Protein AF-A0A3N4NEK1-F1 (afdb_monomer)

Mean predicted aligned error: 10.66 Å

Solvent-accessible surface area (backbone atoms only — not comparable to full-atom values): 10519 Å² total; per-residue (Å²): 118,67,85,72,40,66,68,56,51,52,53,52,57,72,35,50,16,46,22,65,72,56,28,70,73,64,17,50,69,50,45,30,65,74,74,70,50,73,86,44,62,52,72,58,39,52,49,52,48,56,51,47,63,72,65,62,60,63,65,65,58,50,50,53,53,56,76,67,43,76,43,75,49,77,43,63,34,87,55,100,42,73,69,48,53,53,50,50,52,56,52,50,52,52,50,54,52,52,39,44,75,72,65,36,38,74,45,82,55,38,70,54,38,74,37,68,69,52,20,50,51,50,20,58,77,68,74,45,94,36,49,52,61,43,33,34,38,32,37,82,65,82,90,72,74,82,78,64,67,63,60,64,81,82,71,55,70,76,92,70,64,74,83,78,73,76,79,76,79,80,84,76,78,84,128

pLDDT: mean 80.04, std 15.26, range [45.97, 98.38]

InterPro domains:
  IPR000415 Nitroreductase-like [G3DSA:3.40.109.10] (1-159)
  IPR000415 Nitroreductase-like [SSF55469] (5-149)

Sequence (175 aa):
MQMRNPAFKQELKTWLRYNKKHQDQTRDGLSYAAFGAPNVPRWIAETAMSFAMREIPQHKSCQRQINRASHFALFTLEQQTVTHWINLGRTLQRFLLAATAHGLAHCYLNQPCEERTVAQNMAQALSLNTSPVILIRLGCAAPRPYSLRRNIAGVIDQSQTPQIRPAAPSGVTVR

Secondary structure (DSSP, 8-state):
-GGG-HHHHHHHHHHEE-SHHHHHHH--SEEGGGGT-----HHHHHHHHHHHHHH--HHHHHHHHHHT-SEEEEEEESS-SHHHHHHHHHHHHHHHHHHHHTT-EEEE--HHHHSHHHHHHHHHHTT-SSEEEEEEEEE-----PPPP---GGGT--GGG----PPPPP------

Radius of gyration: 21.26 Å; Cα contacts (8 Å, |Δi|>4): 171; chains: 1; bounding box: 39×77×40 Å

Organism: NCBI:txid1853276

Nearest PDB structures (foldseek):
  2ymv-assembly1_A  TM=9.068E-01  e=1.661E-03  Mycolicibacterium smegmatis
  3e39-assembly1_B  TM=7.751E-01  e=1.442E-02  Oleidesulfovibrio alaskensis G20
  7z0w-assembly3_F  TM=6.762E-01  e=2.137E-02  Escherichia coli K-12
  8qyg-assembly1_A  TM=6.927E-01  e=1.524E-01  Bacillus tequilensis

Structure (mmCIF, N/CA/C/O backbone):
data_AF-A0A3N4NEK1-F1
#
_entry.id   AF-A0A3N4NEK1-F1
#
loop_
_atom_site.group_PDB
_atom_site.id
_atom_site.type_symbol
_atom_site.label_atom_id
_atom_site.label_alt_id
_atom_site.label_comp_id
_atom_site.label_asym_id
_atom_site.label_entity_id
_atom_site.label_seq_id
_atom_site.pdbx_PDB_ins_code
_atom_site.Cartn_x
_atom_site.Cartn_y
_atom_site.Cartn_z
_atom_site.occupancy
_atom_site.B_iso_or_equiv
_atom_site.auth_seq_id
_atom_site.auth_comp_id
_atom_site.auth_asym_id
_atom_site.auth_atom_id
_atom_site.pdbx_PDB_model_num
ATOM 1 N N . MET A 1 1 ? 0.803 20.333 2.630 1.00 60.97 1 MET A N 1
ATOM 2 C CA . MET A 1 1 ? 1.406 20.263 3.982 1.00 60.97 1 MET A CA 1
ATOM 3 C C . MET A 1 1 ? 2.721 19.471 3.970 1.00 60.97 1 MET A C 1
ATOM 5 O O . MET A 1 1 ? 3.762 20.097 4.107 1.00 60.97 1 MET A O 1
ATOM 9 N N . GLN A 1 2 ? 2.739 18.159 3.682 1.00 65.56 2 GLN A N 1
ATOM 10 C CA . GLN A 1 2 ? 3.981 17.346 3.677 1.00 65.56 2 GLN A CA 1
ATOM 11 C C . GLN A 1 2 ? 5.025 17.740 2.614 1.00 65.56 2 GLN A C 1
ATOM 13 O O . GLN A 1 2 ? 6.211 17.808 2.912 1.00 65.56 2 GLN A O 1
ATOM 18 N N . MET A 1 3 ? 4.610 18.110 1.395 1.00 68.94 3 MET A N 1
ATOM 19 C CA . MET A 1 3 ? 5.526 18.592 0.341 1.00 68.94 3 MET A CA 1
ATOM 20 C C . MET A 1 3 ? 6.143 19.972 0.640 1.00 68.94 3 MET A C 1
ATOM 22 O O . MET A 1 3 ? 6.830 20.535 -0.206 1.00 68.94 3 MET A O 1
ATOM 26 N N . ARG A 1 4 ? 5.911 20.554 1.821 1.00 71.19 4 ARG A N 1
ATOM 27 C CA . ARG A 1 4 ? 6.660 21.721 2.313 1.00 71.19 4 ARG A CA 1
ATOM 28 C C . ARG A 1 4 ? 7.783 21.325 3.277 1.00 71.19 4 ARG A C 1
ATOM 30 O O . ARG A 1 4 ? 8.695 22.118 3.462 1.00 71.19 4 ARG A O 1
ATOM 37 N N . ASN A 1 5 ? 7.765 20.105 3.819 1.00 77.88 5 ASN A N 1
ATOM 38 C CA . ASN A 1 5 ? 8.804 19.602 4.712 1.00 77.88 5 ASN A CA 1
ATOM 39 C C . ASN A 1 5 ? 10.052 19.174 3.901 1.00 77.88 5 ASN A C 1
ATOM 41 O O . ASN A 1 5 ? 9.946 18.293 3.039 1.00 77.88 5 ASN A O 1
ATOM 45 N N . PRO A 1 6 ? 11.232 19.780 4.138 1.00 81.12 6 PRO A N 1
ATOM 46 C CA . PRO A 1 6 ? 12.456 19.436 3.419 1.00 81.12 6 PRO A CA 1
ATOM 47 C C . PRO A 1 6 ? 12.971 18.026 3.742 1.00 81.12 6 PRO A C 1
ATOM 49 O O . PRO A 1 6 ? 13.446 17.356 2.828 1.00 81.12 6 PRO A O 1
ATOM 52 N N . ALA A 1 7 ? 12.818 17.545 4.981 1.00 84.06 7 ALA A N 1
ATOM 53 C CA . ALA A 1 7 ? 13.234 16.197 5.372 1.00 84.06 7 ALA A CA 1
ATOM 54 C C . ALA A 1 7 ? 12.414 15.132 4.625 1.00 84.06 7 ALA A C 1
ATOM 56 O O . ALA A 1 7 ? 12.976 14.223 4.021 1.00 84.06 7 ALA A O 1
ATOM 57 N N . PHE A 1 8 ? 11.094 15.326 4.535 1.00 78.12 8 PHE A N 1
ATOM 58 C CA . PHE A 1 8 ? 10.213 14.460 3.744 1.00 78.12 8 PHE A CA 1
ATOM 59 C C . PHE A 1 8 ? 10.603 14.436 2.258 1.00 78.12 8 PHE A C 1
ATOM 61 O O . PHE A 1 8 ? 10.618 13.385 1.623 1.00 78.12 8 PHE A O 1
ATOM 68 N N . LYS A 1 9 ? 10.960 15.593 1.679 1.00 78.56 9 LYS A N 1
ATOM 69 C CA . LYS A 1 9 ? 11.444 15.652 0.288 1.00 78.56 9 LYS A CA 1
ATOM 70 C C . LYS A 1 9 ? 12.741 14.881 0.096 1.00 78.56 9 LYS A C 1
ATOM 72 O O . LYS A 1 9 ? 12.900 14.237 -0.937 1.00 78.56 9 LYS A O 1
ATOM 77 N N . GLN A 1 10 ? 13.674 14.995 1.038 1.00 83.12 10 GLN A N 1
ATOM 78 C CA . GLN A 1 10 ? 14.942 14.273 0.981 1.00 83.12 10 GLN A CA 1
ATOM 79 C C . GLN A 1 10 ? 14.706 12.767 1.056 1.00 83.12 10 GLN A C 1
ATOM 81 O O . GLN A 1 10 ? 15.197 12.040 0.198 1.00 83.12 10 GLN A O 1
ATOM 86 N N . GLU A 1 11 ? 13.880 12.312 1.994 1.00 81.94 11 GLU A N 1
ATOM 87 C CA . GLU A 1 11 ? 13.518 10.902 2.111 1.00 81.94 11 GLU A CA 1
ATOM 88 C C . GLU A 1 11 ? 12.841 10.380 0.834 1.00 81.94 11 GLU A C 1
ATOM 90 O O . GLU A 1 11 ? 13.262 9.374 0.262 1.00 81.94 11 GLU A O 1
ATOM 95 N N . LEU A 1 12 ? 11.847 11.107 0.313 1.00 81.31 12 LEU A N 1
ATOM 96 C CA . LEU A 1 12 ? 11.148 10.729 -0.914 1.00 81.31 12 LEU A CA 1
ATOM 97 C C . LEU A 1 12 ? 12.107 10.612 -2.108 1.00 81.31 12 LEU A C 1
ATOM 99 O O . LEU A 1 12 ? 11.983 9.686 -2.909 1.00 81.31 12 LEU A O 1
ATOM 103 N N . LYS A 1 13 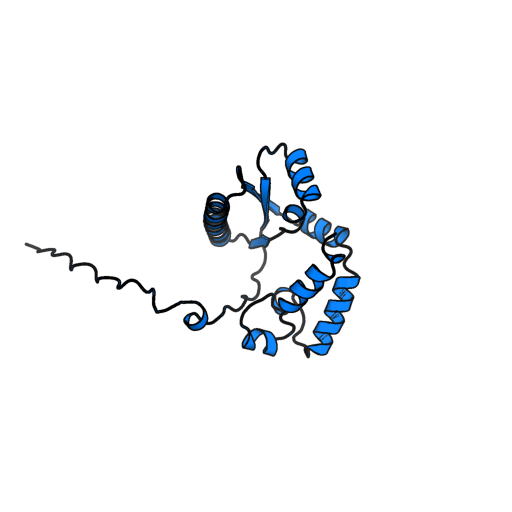? 13.097 11.508 -2.218 1.00 82.38 13 LYS A N 1
ATOM 104 C CA . LYS A 1 13 ? 14.145 11.424 -3.248 1.00 82.38 13 LYS A CA 1
ATOM 105 C C . LYS A 1 13 ? 14.987 10.157 -3.121 1.00 82.38 13 LYS A C 1
ATOM 107 O O . LYS A 1 13 ? 15.328 9.577 -4.151 1.00 82.38 13 LYS A O 1
ATOM 112 N N . THR A 1 14 ? 15.281 9.718 -1.899 1.00 84.44 14 THR A N 1
ATOM 113 C CA . THR A 1 14 ? 16.010 8.471 -1.622 1.00 84.44 14 THR A CA 1
ATOM 114 C C . THR A 1 14 ? 15.198 7.234 -1.999 1.00 84.44 14 THR A C 1
ATOM 116 O O . THR A 1 14 ? 15.779 6.217 -2.371 1.00 84.44 14 THR A O 1
ATOM 119 N N . TRP A 1 15 ? 13.866 7.310 -1.988 1.00 84.25 15 TRP A N 1
ATOM 120 C CA . TRP A 1 15 ? 12.984 6.207 -2.384 1.00 84.25 15 TRP A CA 1
ATOM 121 C C . TRP A 1 15 ? 12.662 6.147 -3.881 1.00 84.25 15 TRP A C 1
ATOM 123 O O . TRP A 1 15 ? 12.174 5.120 -4.351 1.00 84.25 15 TRP A O 1
ATOM 133 N N . LEU A 1 16 ? 12.943 7.193 -4.660 1.00 83.88 16 LEU A N 1
ATOM 134 C CA . LEU A 1 16 ? 12.649 7.217 -6.095 1.00 83.88 16 LEU A CA 1
ATOM 135 C C . LEU A 1 16 ? 13.687 6.452 -6.924 1.00 83.88 16 LEU A C 1
ATOM 137 O O . LEU A 1 16 ? 14.900 6.578 -6.734 1.00 83.88 16 LEU A O 1
ATOM 141 N N . ARG A 1 17 ? 13.210 5.678 -7.902 1.00 86.94 17 ARG A N 1
ATOM 142 C CA . ARG A 1 17 ? 14.047 5.010 -8.908 1.00 86.94 17 ARG A CA 1
ATOM 143 C C . ARG A 1 17 ? 13.812 5.647 -10.263 1.00 86.94 17 ARG A C 1
ATOM 145 O O . ARG A 1 17 ? 12.856 5.327 -10.956 1.00 86.94 17 ARG A O 1
ATOM 152 N N . TYR A 1 18 ? 14.707 6.562 -10.610 1.00 79.00 18 TYR A N 1
ATOM 153 C CA . TYR A 1 18 ? 14.590 7.470 -11.752 1.00 79.00 18 TYR A CA 1
ATOM 154 C C . TYR A 1 18 ? 14.622 6.820 -13.144 1.00 79.00 18 TYR A C 1
ATOM 156 O O . TYR A 1 18 ? 14.157 7.437 -14.094 1.00 79.00 18 TYR A O 1
ATOM 164 N N . ASN A 1 19 ? 15.176 5.614 -13.290 1.00 77.50 19 ASN A N 1
ATOM 165 C CA . ASN A 1 19 ? 15.253 4.908 -14.572 1.00 77.50 19 ASN A CA 1
ATOM 166 C C . ASN A 1 19 ? 15.448 3.398 -14.383 1.00 77.50 19 ASN A C 1
ATOM 168 O O . ASN A 1 19 ? 15.645 2.932 -13.257 1.00 77.50 19 ASN A O 1
ATOM 172 N N . LYS A 1 20 ? 15.432 2.641 -15.490 1.00 78.88 20 LYS A N 1
ATOM 173 C CA . LYS A 1 20 ? 15.583 1.176 -15.472 1.00 78.88 20 LYS A CA 1
ATOM 174 C C . LYS A 1 20 ? 16.890 0.733 -14.799 1.00 78.88 20 LYS A C 1
ATOM 176 O O . LYS A 1 20 ? 16.856 -0.113 -13.917 1.00 78.88 20 LYS A O 1
ATOM 181 N N . LYS A 1 21 ? 18.024 1.364 -15.133 1.00 83.69 21 LYS A N 1
ATOM 182 C CA . LYS A 1 21 ? 19.337 1.022 -14.550 1.00 83.69 21 LYS A CA 1
ATOM 183 C C . LYS A 1 21 ? 19.341 1.157 -13.022 1.00 83.69 21 LYS A C 1
ATOM 185 O O . LYS A 1 21 ? 19.798 0.257 -12.330 1.00 83.69 21 LYS A O 1
ATOM 190 N N . HIS A 1 22 ? 18.808 2.259 -12.494 1.00 80.81 22 HIS A N 1
ATOM 191 C CA . HIS A 1 22 ? 18.738 2.501 -11.051 1.00 80.81 22 HIS A CA 1
ATOM 192 C C . HIS A 1 22 ? 17.754 1.546 -10.351 1.00 80.81 22 HIS A C 1
ATOM 194 O O . HIS A 1 22 ? 18.025 1.067 -9.249 1.00 80.81 22 HIS A O 1
ATOM 200 N N . GLN A 1 23 ? 16.626 1.242 -11.000 1.00 84.94 23 GLN A N 1
ATOM 201 C CA . GLN A 1 23 ? 15.642 0.278 -10.510 1.00 84.94 23 GLN A CA 1
ATOM 202 C C . GLN A 1 23 ? 16.228 -1.140 -10.420 1.00 84.94 23 GLN A C 1
ATOM 204 O O . GLN A 1 23 ? 16.048 -1.804 -9.403 1.00 84.94 23 GLN A O 1
ATOM 209 N N . ASP A 1 24 ? 16.943 -1.589 -11.451 1.00 84.94 24 ASP A N 1
ATOM 210 C CA . ASP A 1 24 ? 17.496 -2.946 -11.526 1.00 84.94 24 ASP A CA 1
ATOM 211 C C . ASP A 1 24 ? 18.647 -3.163 -10.527 1.00 84.94 24 ASP A C 1
ATOM 213 O O . ASP A 1 24 ? 18.818 -4.271 -10.021 1.00 84.94 24 ASP A O 1
ATOM 217 N N . GLN A 1 25 ? 19.398 -2.105 -10.196 1.00 85.44 25 GLN A N 1
ATOM 218 C CA . GLN A 1 25 ? 20.481 -2.143 -9.204 1.00 85.44 25 GLN A CA 1
ATOM 219 C C . GLN A 1 25 ? 19.976 -2.274 -7.761 1.00 85.44 25 GLN A C 1
ATOM 221 O O . GLN A 1 25 ? 20.552 -3.012 -6.969 1.00 85.44 25 GLN A O 1
ATOM 226 N N . THR A 1 26 ? 18.916 -1.547 -7.408 1.00 82.88 26 THR A N 1
ATOM 227 C CA . THR A 1 26 ? 18.413 -1.457 -6.021 1.00 82.88 26 THR A CA 1
ATOM 228 C C . THR A 1 26 ? 17.284 -2.447 -5.743 1.00 82.88 26 THR A C 1
ATOM 230 O O . THR A 1 26 ? 17.189 -3.012 -4.655 1.00 82.88 26 THR A O 1
ATOM 233 N N . ARG A 1 27 ? 16.449 -2.709 -6.758 1.00 85.94 27 ARG A N 1
ATOM 234 C CA . ARG A 1 27 ? 15.312 -3.640 -6.726 1.00 85.94 27 ARG A CA 1
ATOM 235 C C . ARG A 1 27 ? 14.299 -3.338 -5.615 1.00 85.94 27 ARG A C 1
ATOM 237 O O . ARG A 1 27 ? 13.611 -4.238 -5.134 1.00 85.94 27 ARG A O 1
ATOM 244 N N . ASP A 1 28 ? 14.193 -2.073 -5.227 1.00 85.62 28 ASP A N 1
ATOM 245 C CA . ASP A 1 28 ? 13.256 -1.551 -4.235 1.00 85.62 28 ASP A CA 1
ATOM 246 C C . ASP A 1 28 ? 12.792 -0.126 -4.599 1.00 85.62 28 ASP A C 1
ATOM 248 O O . ASP A 1 28 ? 13.085 0.381 -5.684 1.00 85.62 28 ASP A O 1
ATOM 252 N N . GLY A 1 29 ? 12.041 0.516 -3.700 1.00 84.50 29 GLY A N 1
ATOM 253 C CA . GLY A 1 29 ? 11.582 1.892 -3.869 1.00 84.50 29 GLY A CA 1
ATOM 254 C C . GLY A 1 29 ? 10.468 2.083 -4.903 1.00 84.50 29 GLY A C 1
ATOM 255 O O . GLY A 1 29 ? 9.837 1.142 -5.393 1.00 84.50 29 GLY A O 1
ATOM 256 N N . LEU A 1 30 ? 10.194 3.351 -5.203 1.00 80.06 30 LEU A N 1
ATOM 257 C CA . LEU A 1 30 ? 9.142 3.801 -6.107 1.00 80.06 30 LEU A CA 1
ATOM 258 C C . LEU A 1 30 ? 9.704 3.935 -7.527 1.00 80.06 30 LEU A C 1
ATOM 260 O O . LEU A 1 30 ? 10.483 4.842 -7.826 1.00 80.06 30 LEU A O 1
ATOM 264 N N . SER A 1 31 ? 9.310 3.014 -8.406 1.00 76.94 31 SER A N 1
ATOM 265 C CA . SER A 1 31 ? 9.804 2.955 -9.785 1.00 76.94 31 SER A CA 1
ATOM 266 C C . SER A 1 31 ? 9.230 4.050 -10.682 1.00 76.94 31 SER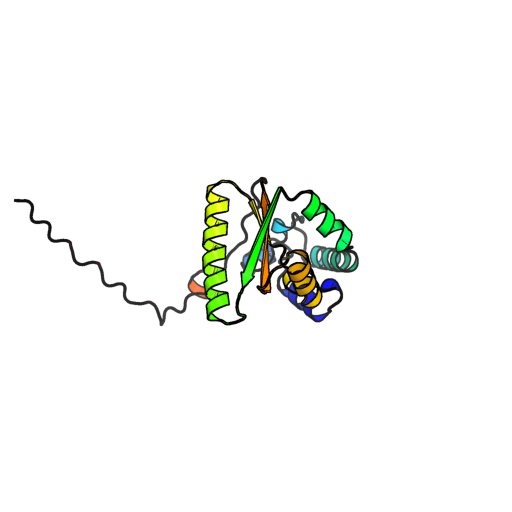 A C 1
ATOM 268 O O . SER A 1 31 ? 8.026 4.300 -10.654 1.00 76.94 31 SER A O 1
ATOM 270 N N . TYR A 1 32 ? 10.063 4.621 -11.561 1.00 72.50 32 TYR A N 1
ATOM 271 C CA . TYR A 1 32 ? 9.637 5.518 -12.643 1.00 72.50 32 TYR A CA 1
ATOM 272 C C . TYR A 1 32 ? 8.476 4.931 -13.475 1.00 72.50 32 TYR 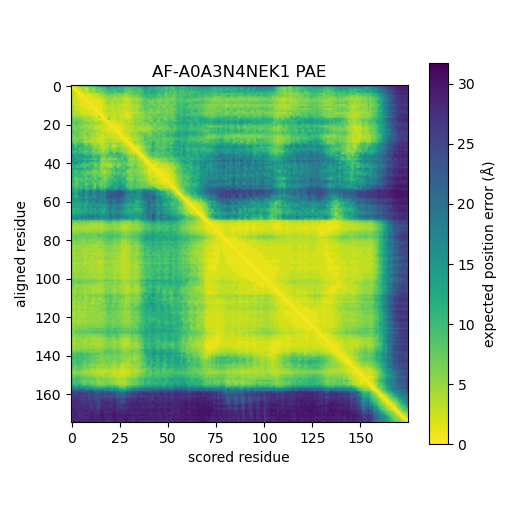A C 1
ATOM 274 O O . TYR A 1 32 ? 7.551 5.654 -13.846 1.00 72.50 32 TYR A O 1
ATOM 282 N N . ALA A 1 33 ? 8.469 3.608 -13.686 1.00 67.25 33 ALA A N 1
ATOM 283 C CA . ALA A 1 33 ? 7.430 2.908 -14.438 1.00 67.25 33 ALA A CA 1
ATOM 284 C C . ALA A 1 33 ? 6.061 2.945 -13.734 1.00 67.25 33 ALA A C 1
ATOM 286 O O . ALA A 1 33 ? 5.028 3.039 -14.396 1.00 67.25 33 ALA A O 1
ATOM 287 N N . ALA A 1 34 ? 6.035 2.936 -12.395 1.00 64.19 34 ALA A N 1
ATOM 288 C CA . ALA A 1 34 ? 4.797 3.058 -11.623 1.00 64.19 34 ALA A CA 1
ATOM 289 C C . ALA A 1 34 ? 4.169 4.457 -11.765 1.00 64.19 34 ALA A C 1
ATOM 291 O O . ALA A 1 34 ? 2.948 4.598 -11.703 1.00 64.19 34 ALA A O 1
ATOM 292 N N . PHE A 1 35 ? 4.993 5.475 -12.032 1.00 62.75 35 PHE A N 1
ATOM 293 C CA . PHE A 1 35 ? 4.551 6.839 -12.329 1.00 62.75 35 PHE A CA 1
ATOM 294 C C . PHE A 1 35 ? 4.238 7.078 -13.813 1.00 62.75 35 PHE A C 1
ATOM 296 O O . PHE A 1 35 ? 3.769 8.158 -14.160 1.00 62.75 35 PHE A O 1
ATOM 303 N N . GLY A 1 36 ? 4.475 6.096 -14.692 1.00 61.25 36 GLY A N 1
ATOM 304 C CA . GLY A 1 36 ? 4.327 6.264 -16.142 1.00 61.25 36 GLY A CA 1
ATOM 305 C C . GLY A 1 36 ? 5.361 7.211 -16.758 1.00 61.25 36 GLY A C 1
ATOM 306 O O . GLY A 1 36 ? 5.119 7.763 -17.827 1.00 61.25 36 GLY A O 1
ATOM 307 N N . ALA A 1 37 ? 6.490 7.432 -16.080 1.00 67.00 37 ALA A N 1
ATOM 308 C CA . ALA A 1 37 ? 7.565 8.263 -16.600 1.00 67.00 37 ALA A CA 1
ATOM 309 C C . ALA A 1 37 ? 8.347 7.516 -17.703 1.00 67.00 37 ALA A C 1
ATOM 311 O O . ALA A 1 37 ? 8.466 6.288 -17.645 1.00 67.00 37 ALA A O 1
ATOM 312 N N . PRO A 1 38 ? 8.901 8.221 -18.704 1.00 68.31 38 PRO A N 1
ATOM 313 C CA . PRO A 1 38 ? 9.764 7.610 -19.710 1.00 68.31 38 PRO A CA 1
ATOM 314 C C . PRO A 1 38 ? 11.107 7.177 -19.104 1.00 68.31 38 PRO A C 1
ATOM 316 O O . PRO A 1 38 ? 11.595 7.765 -18.137 1.00 68.31 38 PRO A O 1
ATOM 319 N N . ASN A 1 39 ? 11.734 6.154 -19.690 1.00 75.81 39 ASN A N 1
ATOM 320 C CA . ASN A 1 39 ? 13.070 5.712 -19.290 1.00 75.81 39 ASN A CA 1
ATOM 321 C C . ASN A 1 39 ? 14.124 6.694 -19.822 1.00 75.81 39 ASN A C 1
ATOM 323 O O . ASN A 1 39 ? 14.581 6.565 -20.955 1.00 75.81 39 ASN A O 1
ATOM 327 N N . VAL A 1 40 ? 14.492 7.684 -19.010 1.00 75.12 40 VAL A N 1
ATOM 328 C CA . VAL A 1 40 ? 15.454 8.737 -19.371 1.00 75.12 40 VAL A CA 1
ATOM 329 C C . VAL A 1 40 ? 16.705 8.688 -18.484 1.00 75.12 40 VAL A C 1
ATOM 331 O O . VAL A 1 40 ? 16.688 8.089 -17.402 1.00 75.12 40 VAL A O 1
ATOM 334 N N . PRO A 1 41 ? 17.827 9.305 -18.901 1.00 76.38 41 PRO A N 1
ATOM 335 C CA . PRO A 1 41 ? 18.980 9.501 -18.030 1.00 76.38 41 PRO A CA 1
ATOM 336 C C . PRO A 1 41 ? 18.590 10.101 -16.671 1.00 76.38 41 PRO A C 1
ATOM 338 O O . PRO A 1 41 ? 17.748 10.995 -16.580 1.00 76.38 41 PRO A O 1
ATOM 341 N N . ARG A 1 42 ? 19.221 9.605 -15.599 1.00 74.81 42 ARG A N 1
ATOM 342 C CA . ARG A 1 42 ? 18.854 9.907 -14.204 1.00 74.81 42 ARG A CA 1
ATOM 343 C C . ARG A 1 42 ? 18.813 11.408 -13.904 1.00 74.81 42 ARG A C 1
ATOM 345 O O . ARG A 1 42 ? 17.871 11.855 -13.268 1.00 74.81 42 ARG A O 1
ATOM 352 N N . TRP A 1 43 ? 19.776 12.174 -14.411 1.00 71.56 43 TRP A N 1
ATOM 353 C CA . TRP A 1 43 ? 19.855 13.623 -14.207 1.00 71.56 43 TRP A CA 1
ATOM 354 C C . TRP A 1 43 ? 18.658 14.383 -14.811 1.00 71.56 43 TRP A C 1
ATOM 356 O O . TRP A 1 43 ? 18.210 15.374 -14.236 1.00 71.56 43 TRP A O 1
ATOM 366 N N . ILE A 1 44 ? 18.075 13.891 -15.915 1.00 71.69 44 ILE A N 1
ATOM 367 C CA . ILE A 1 44 ? 16.868 14.473 -16.530 1.00 71.69 44 ILE A CA 1
ATOM 368 C C . ILE A 1 44 ? 15.659 14.194 -15.638 1.00 71.69 44 ILE A C 1
ATOM 370 O O . ILE A 1 44 ? 14.907 15.107 -15.298 1.00 71.69 44 ILE A O 1
ATOM 374 N N . ALA A 1 45 ? 15.500 12.939 -15.211 1.00 71.69 45 ALA A N 1
ATOM 375 C CA . ALA A 1 45 ? 14.413 12.530 -14.328 1.00 71.69 45 ALA A CA 1
ATOM 376 C C . ALA A 1 45 ? 14.485 13.217 -12.950 1.00 71.69 45 ALA A C 1
ATOM 378 O O . ALA A 1 45 ? 13.456 13.632 -12.422 1.00 71.69 45 ALA A O 1
ATOM 379 N N . GLU A 1 46 ? 15.680 13.386 -12.377 1.00 74.69 46 GLU A N 1
ATOM 380 C CA . GLU A 1 46 ? 15.891 14.091 -11.104 1.00 74.69 46 GLU A CA 1
ATOM 381 C C . GLU A 1 46 ? 15.527 15.575 -11.200 1.00 74.69 46 GLU A C 1
ATOM 383 O O . GLU A 1 46 ? 14.866 16.110 -10.301 1.00 74.69 46 GLU A O 1
ATOM 388 N N . THR A 1 47 ? 15.910 16.226 -12.302 1.00 71.31 47 THR A N 1
ATOM 389 C CA . THR A 1 47 ? 15.552 17.619 -12.595 1.00 71.31 47 THR A CA 1
ATOM 390 C C . THR A 1 47 ? 14.039 17.760 -12.734 1.00 71.31 47 THR A C 1
ATOM 392 O O . THR A 1 47 ? 13.418 18.500 -11.970 1.00 71.31 47 THR A O 1
ATOM 395 N N . ALA A 1 48 ? 13.423 16.987 -13.633 1.00 67.56 48 ALA A N 1
ATOM 396 C CA . ALA A 1 48 ? 11.986 17.028 -13.892 1.00 67.56 48 ALA A CA 1
ATOM 397 C C . ALA A 1 48 ? 11.156 16.735 -12.632 1.00 67.56 48 ALA A C 1
ATOM 399 O O . ALA A 1 48 ? 10.195 17.445 -12.345 1.00 67.56 48 ALA A O 1
ATOM 400 N N . MET A 1 49 ? 11.558 15.747 -11.825 1.00 68.19 49 MET A N 1
ATOM 401 C CA . MET A 1 49 ? 10.881 15.432 -10.567 1.00 68.19 49 MET A CA 1
ATOM 402 C C . MET A 1 49 ? 11.053 16.542 -9.526 1.00 68.19 49 MET A C 1
ATOM 404 O O . MET A 1 49 ? 10.112 16.857 -8.800 1.00 68.19 49 MET A O 1
ATOM 408 N N . SER A 1 50 ? 12.231 17.167 -9.453 1.00 67.56 50 SER A N 1
ATOM 409 C CA . SER A 1 50 ? 12.463 18.298 -8.548 1.00 67.56 50 SER A CA 1
ATOM 410 C C . SER A 1 50 ? 11.593 19.506 -8.908 1.00 67.56 50 SER A C 1
ATOM 412 O O . SER A 1 50 ? 11.099 20.172 -7.999 1.00 67.56 50 SER A O 1
ATOM 414 N N . PHE A 1 51 ? 11.361 19.759 -10.200 1.00 60.56 51 PHE A N 1
ATOM 415 C CA . PHE A 1 51 ? 10.398 20.759 -10.672 1.00 60.56 51 PHE A CA 1
ATOM 416 C C . PHE A 1 51 ? 8.953 20.341 -10.376 1.00 60.56 51 PHE A C 1
ATOM 418 O O . PHE A 1 51 ? 8.220 21.100 -9.746 1.00 60.56 51 PHE A O 1
ATOM 425 N N . ALA A 1 52 ? 8.568 19.104 -10.704 1.00 60.47 52 ALA A N 1
ATOM 426 C CA . ALA A 1 52 ? 7.229 18.591 -10.431 1.00 60.47 52 ALA A CA 1
ATOM 427 C C . ALA A 1 52 ? 6.879 18.687 -8.938 1.00 60.47 52 ALA A C 1
ATOM 429 O O . ALA A 1 52 ? 5.835 19.225 -8.600 1.00 60.47 52 ALA A O 1
ATOM 430 N N . MET A 1 53 ? 7.774 18.270 -8.033 1.00 57.94 53 MET A N 1
ATOM 431 C CA . MET A 1 53 ? 7.589 18.360 -6.575 1.00 57.94 53 MET A CA 1
ATOM 432 C C . MET A 1 53 ? 7.487 19.796 -6.036 1.00 57.94 53 MET A C 1
ATOM 434 O O . MET A 1 53 ? 6.968 19.990 -4.934 1.00 57.94 53 MET A O 1
ATOM 438 N N . ARG A 1 54 ? 8.007 20.798 -6.758 1.00 58.12 54 ARG A N 1
ATOM 439 C CA . ARG A 1 54 ? 7.822 22.218 -6.415 1.00 58.12 54 ARG A CA 1
ATOM 440 C C . ARG A 1 54 ? 6.427 22.703 -6.804 1.00 58.12 54 ARG A C 1
ATOM 442 O O . ARG A 1 54 ? 5.853 23.500 -6.070 1.00 58.12 54 ARG A O 1
ATOM 449 N N . GLU A 1 55 ? 5.883 22.183 -7.900 1.00 49.72 55 GLU A N 1
ATOM 450 C CA . GLU A 1 55 ? 4.657 22.679 -8.522 1.00 49.72 55 GLU A CA 1
ATOM 451 C C . GLU A 1 55 ? 3.423 21.792 -8.337 1.00 49.72 55 GLU A C 1
ATOM 453 O O . GLU A 1 55 ? 2.416 22.077 -8.964 1.00 49.72 55 GLU A O 1
ATOM 458 N N . ILE A 1 56 ? 3.413 20.739 -7.509 1.00 48.38 56 ILE A N 1
ATOM 459 C CA . ILE A 1 56 ? 2.180 19.949 -7.301 1.00 48.38 56 ILE A CA 1
ATOM 460 C C . ILE A 1 56 ? 1.173 20.758 -6.456 1.00 48.38 56 ILE A C 1
ATOM 462 O O . ILE A 1 56 ? 1.330 20.801 -5.229 1.00 48.38 56 ILE A O 1
ATOM 466 N N . PRO A 1 57 ? 0.071 21.322 -7.005 1.00 48.59 57 PRO A N 1
ATOM 467 C CA . PRO A 1 57 ? -1.058 21.704 -6.174 1.00 48.59 57 PRO A CA 1
ATOM 468 C C . PRO A 1 57 ? -1.692 20.416 -5.632 1.00 48.59 57 PRO A C 1
ATOM 470 O O . PRO A 1 57 ? -2.513 19.778 -6.296 1.00 48.59 57 PRO A O 1
ATOM 473 N N . GLN A 1 58 ? -1.301 20.027 -4.412 1.00 51.25 58 GLN A N 1
ATOM 474 C CA . GLN A 1 58 ? -1.789 18.822 -3.720 1.00 51.25 58 GLN A CA 1
ATOM 475 C C . GLN A 1 58 ? -3.328 18.736 -3.727 1.00 51.25 58 GLN A C 1
ATOM 477 O O . GLN A 1 58 ? -3.881 17.650 -3.873 1.00 51.25 58 GLN A O 1
ATOM 482 N N . HIS A 1 59 ? -4.014 19.882 -3.666 1.00 50.59 59 HIS A N 1
ATOM 483 C CA . HIS A 1 59 ? -5.475 19.963 -3.644 1.00 50.59 59 HIS A CA 1
ATOM 484 C C . HIS A 1 59 ? -6.124 19.470 -4.949 1.00 50.59 59 HIS A C 1
ATOM 486 O O . HIS A 1 59 ? -7.006 18.618 -4.906 1.00 50.59 59 HIS A O 1
ATOM 492 N N . LYS A 1 60 ? -5.668 19.930 -6.126 1.00 51.91 60 LYS A N 1
ATOM 493 C CA . LYS A 1 60 ? -6.335 19.610 -7.405 1.00 51.91 60 LYS A CA 1
ATOM 494 C C . LYS A 1 60 ? -6.109 18.159 -7.848 1.00 51.91 60 LYS A C 1
ATOM 496 O O . LYS A 1 60 ? -7.012 17.553 -8.418 1.00 51.91 60 LYS A O 1
ATOM 501 N N . SER A 1 61 ? -4.925 17.590 -7.599 1.00 54.16 61 SER A N 1
ATOM 502 C CA . SER A 1 61 ? -4.630 16.195 -7.974 1.00 54.16 61 SER A CA 1
ATOM 503 C C . SER A 1 61 ? -5.325 15.191 -7.050 1.00 54.16 61 SER A C 1
ATOM 505 O O . SER A 1 61 ? -5.942 14.246 -7.540 1.00 54.16 61 SER A O 1
ATOM 507 N N . CYS A 1 62 ? -5.302 15.427 -5.731 1.00 54.19 62 CYS A N 1
ATOM 508 C CA . CYS A 1 62 ? -5.992 14.577 -4.760 1.00 54.19 62 CYS A CA 1
ATOM 509 C C . CYS A 1 62 ? -7.510 14.581 -5.003 1.00 54.19 62 CYS A C 1
ATOM 511 O O . CYS A 1 62 ? -8.117 13.522 -5.138 1.00 54.19 62 CYS A O 1
ATOM 513 N N . GLN A 1 63 ? -8.108 15.759 -5.206 1.00 57.75 63 GLN A N 1
ATOM 514 C CA . GLN A 1 63 ? -9.547 15.881 -5.448 1.00 57.75 63 GLN A CA 1
ATOM 515 C C . GLN A 1 63 ? -9.996 15.191 -6.745 1.00 57.75 63 GLN A C 1
ATOM 517 O O . GLN A 1 63 ? -11.010 14.502 -6.760 1.00 57.75 63 GLN A O 1
ATOM 522 N N . ARG A 1 64 ? -9.208 15.276 -7.828 1.00 58.50 64 ARG A N 1
ATOM 523 C CA . ARG A 1 64 ? -9.489 14.525 -9.068 1.00 58.50 64 ARG A CA 1
ATOM 524 C C . ARG A 1 64 ? -9.405 13.011 -8.878 1.00 58.50 64 ARG A C 1
ATOM 526 O O . ARG A 1 64 ? -10.161 12.283 -9.515 1.00 58.50 64 ARG A O 1
ATOM 533 N N . GLN A 1 65 ? -8.476 12.532 -8.050 1.00 60.34 65 GLN A N 1
ATOM 534 C CA . GLN A 1 65 ? -8.342 11.105 -7.748 1.00 60.34 65 GLN A CA 1
ATOM 535 C C . GLN A 1 65 ? -9.482 10.602 -6.860 1.00 60.34 65 GLN A C 1
ATOM 537 O O . GLN A 1 65 ? -9.937 9.477 -7.062 1.00 60.34 65 GLN A O 1
ATOM 542 N N . ILE A 1 66 ? -9.967 11.442 -5.939 1.00 60.75 66 ILE A N 1
ATOM 543 C CA . ILE A 1 66 ? -11.130 11.154 -5.097 1.00 60.75 66 ILE A CA 1
ATOM 544 C C . ILE A 1 66 ? -12.408 11.104 -5.930 1.00 60.75 66 ILE A C 1
ATOM 546 O O . ILE A 1 66 ? -13.130 10.118 -5.869 1.00 60.75 66 ILE A O 1
ATOM 550 N N . ASN A 1 67 ? -12.629 12.088 -6.799 1.00 64.19 67 ASN A N 1
ATOM 551 C CA . ASN A 1 67 ? -13.818 12.139 -7.657 1.00 64.19 67 ASN A CA 1
ATOM 552 C C . ASN A 1 67 ? -13.865 11.010 -8.706 1.00 64.19 67 ASN A C 1
ATOM 554 O O . ASN A 1 67 ? -14.898 10.781 -9.322 1.00 64.19 67 ASN A O 1
ATOM 558 N N . ARG A 1 68 ? -12.739 10.321 -8.939 1.00 66.56 68 ARG A N 1
ATOM 559 C CA . ARG A 1 68 ? -12.627 9.136 -9.807 1.00 66.56 68 ARG A CA 1
ATOM 560 C C . ARG A 1 68 ? -12.537 7.825 -9.023 1.00 66.56 68 ARG A C 1
ATOM 562 O O . ARG A 1 68 ? -12.329 6.771 -9.622 1.00 66.56 68 ARG A O 1
ATOM 569 N N . ALA A 1 69 ? -12.591 7.874 -7.694 1.00 63.72 69 ALA A N 1
ATOM 570 C CA . ALA A 1 69 ? -12.662 6.681 -6.869 1.00 63.72 69 ALA A CA 1
ATOM 571 C C . ALA A 1 69 ? -14.059 6.080 -6.983 1.00 63.72 69 ALA A C 1
ATOM 573 O O . ALA A 1 69 ? -15.041 6.802 -6.858 1.00 63.72 69 ALA A O 1
ATOM 574 N N . SER A 1 70 ? -14.145 4.765 -7.175 1.00 76.62 70 SER A N 1
ATOM 575 C CA . SER A 1 70 ? -15.435 4.095 -7.005 1.00 76.62 70 SER A CA 1
ATOM 576 C C . SER A 1 70 ? -15.752 3.920 -5.519 1.00 76.62 70 SER A C 1
ATOM 578 O O . SER A 1 70 ? -16.874 4.166 -5.101 1.00 76.62 70 SER A O 1
ATOM 580 N N . HIS A 1 71 ? -14.747 3.546 -4.715 1.00 89.62 71 HIS A N 1
ATOM 581 C CA . HIS A 1 71 ? -14.904 3.234 -3.296 1.00 89.62 71 HIS A CA 1
ATOM 582 C C . HIS A 1 71 ? -13.633 3.576 -2.506 1.00 89.62 71 HIS A C 1
ATOM 584 O O . HIS A 1 71 ? -12.529 3.641 -3.062 1.00 89.62 71 HIS A O 1
ATOM 590 N N . PHE A 1 72 ? -13.792 3.731 -1.192 1.00 92.75 72 PHE A N 1
ATOM 591 C CA . PHE A 1 72 ? -12.705 3.868 -0.228 1.00 92.75 72 PHE A CA 1
ATOM 592 C C . PHE A 1 72 ? -12.849 2.837 0.889 1.00 92.75 72 PHE A C 1
ATOM 594 O O . PHE A 1 72 ? -13.960 2.544 1.319 1.00 92.75 72 PHE A O 1
ATOM 601 N N . ALA A 1 73 ? -11.722 2.327 1.376 1.00 95.50 73 ALA A N 1
ATOM 602 C CA . ALA A 1 73 ? -11.644 1.524 2.588 1.00 95.50 73 ALA A CA 1
ATOM 603 C C . ALA A 1 73 ? -10.698 2.212 3.572 1.00 95.50 73 ALA A C 1
ATOM 605 O O . ALA A 1 73 ? -9.526 2.437 3.256 1.00 95.50 73 ALA A O 1
ATOM 606 N N . LEU A 1 74 ? -11.219 2.560 4.748 1.00 96.62 74 LEU A N 1
ATOM 607 C CA . LEU A 1 74 ? -10.446 3.157 5.827 1.00 96.62 74 LEU A CA 1
ATOM 608 C C . LEU A 1 74 ? -10.201 2.117 6.920 1.00 96.62 74 LEU A C 1
ATOM 610 O O . LEU A 1 74 ? -11.141 1.558 7.476 1.00 96.62 74 LEU A O 1
ATOM 614 N N . PHE A 1 75 ? -8.932 1.892 7.235 1.00 97.19 75 PHE A N 1
ATOM 615 C CA . PHE A 1 75 ? -8.494 1.049 8.337 1.00 97.19 75 PHE A CA 1
ATOM 616 C C . PHE A 1 75 ? -8.162 1.930 9.530 1.00 97.19 75 PHE A C 1
ATOM 618 O O . PHE A 1 75 ? -7.386 2.889 9.418 1.00 97.19 75 PHE A O 1
ATOM 625 N N . THR A 1 76 ? -8.742 1.582 10.670 1.00 96.88 76 THR A N 1
ATOM 626 C CA . THR A 1 76 ? -8.606 2.331 11.910 1.00 96.88 76 THR A CA 1
ATOM 627 C C . THR A 1 76 ? -8.063 1.451 13.027 1.00 96.88 76 THR A C 1
ATOM 629 O O . THR A 1 76 ? -8.013 0.225 12.915 1.00 96.88 76 THR A O 1
ATOM 632 N N . LEU A 1 77 ? -7.627 2.094 14.105 1.00 96.25 77 LEU A N 1
ATOM 633 C CA . LEU A 1 77 ? -7.157 1.440 15.315 1.00 96.25 77 LEU A CA 1
ATO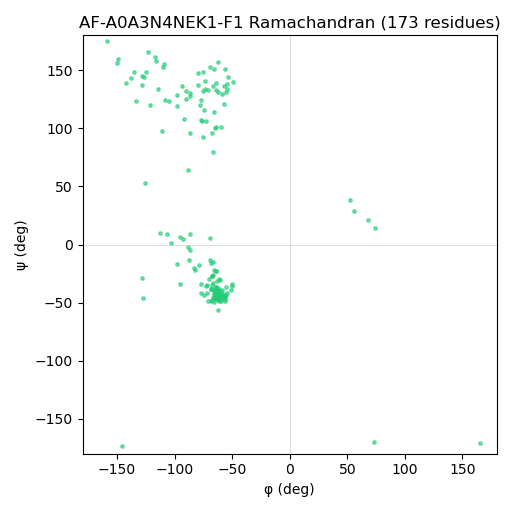M 634 C C . LEU A 1 77 ? -7.856 1.986 16.544 1.00 96.25 77 LEU A C 1
ATOM 636 O O . LEU A 1 77 ? -7.963 3.199 16.721 1.00 96.25 77 LEU A O 1
ATOM 640 N N . GLU A 1 78 ? -8.235 1.080 17.433 1.00 94.06 78 GLU A N 1
ATOM 641 C CA . GLU A 1 78 ? -8.674 1.422 18.785 1.00 94.06 78 GLU A CA 1
ATOM 642 C C . GLU A 1 78 ? -7.506 1.951 19.623 1.00 94.06 78 GLU A C 1
ATOM 644 O O . GLU A 1 78 ? -7.656 2.910 20.374 1.00 94.06 78 GLU A O 1
ATOM 649 N N . GLN A 1 79 ? -6.318 1.363 19.454 1.00 93.12 79 GLN A N 1
ATOM 650 C CA . GLN A 1 79 ? -5.119 1.727 20.202 1.00 93.12 79 GLN A CA 1
ATOM 651 C C . GLN A 1 79 ? -3.881 1.768 19.302 1.00 93.12 79 GLN A C 1
ATOM 653 O O . GLN A 1 79 ? -3.693 0.933 18.417 1.00 93.12 79 GLN A O 1
ATOM 658 N N . GLN A 1 80 ? -2.990 2.723 19.567 1.00 90.19 80 GLN A N 1
ATOM 659 C CA . GLN A 1 80 ? -1.722 2.898 18.851 1.00 90.19 80 GLN A CA 1
ATOM 660 C C . GLN A 1 80 ? -0.612 2.060 19.503 1.00 90.19 80 GLN A C 1
ATOM 662 O O . GLN A 1 80 ? 0.342 2.598 20.060 1.00 90.19 80 GLN A O 1
ATOM 667 N N . THR A 1 81 ? -0.762 0.733 19.483 1.00 95.88 81 THR A N 1
ATOM 668 C CA . THR A 1 81 ? 0.259 -0.198 19.994 1.00 95.88 81 THR A CA 1
ATOM 669 C C . THR A 1 81 ? 0.822 -1.076 18.882 1.00 95.88 81 THR A C 1
ATOM 671 O O . THR A 1 81 ? 0.174 -1.311 17.862 1.00 95.88 81 THR A O 1
ATOM 674 N N . VAL A 1 82 ? 2.025 -1.618 19.098 1.00 96.31 82 VAL A N 1
ATOM 675 C CA . VAL A 1 82 ? 2.708 -2.490 18.126 1.00 96.31 82 VAL A CA 1
ATOM 676 C C . VAL A 1 82 ? 1.835 -3.684 17.724 1.00 96.31 82 VAL A C 1
ATOM 678 O O . VAL A 1 82 ? 1.716 -3.989 16.540 1.00 96.31 82 VAL A O 1
ATOM 681 N N . THR A 1 83 ? 1.162 -4.327 18.682 1.00 97.25 83 THR A N 1
ATOM 682 C CA . THR A 1 83 ? 0.258 -5.458 18.413 1.00 97.25 83 THR A CA 1
ATOM 683 C C . THR A 1 83 ? -0.891 -5.061 17.487 1.00 97.25 83 THR A C 1
ATOM 685 O O . THR A 1 83 ? -1.202 -5.781 16.538 1.00 97.25 83 THR A O 1
ATOM 688 N N . HIS A 1 84 ? -1.491 -3.893 17.720 1.00 96.88 84 HIS A N 1
ATOM 689 C CA . HIS A 1 84 ? -2.562 -3.364 16.881 1.00 96.88 84 HIS A CA 1
ATOM 690 C C . HIS A 1 84 ? -2.068 -3.037 15.468 1.00 96.88 84 HIS A C 1
ATOM 692 O O . HIS A 1 84 ? -2.743 -3.374 14.498 1.00 96.88 84 HIS A O 1
ATOM 698 N N . TRP A 1 85 ? -0.863 -2.476 15.327 1.00 96.12 85 TRP A N 1
ATOM 699 C CA . TRP A 1 85 ? -0.241 -2.221 14.022 1.00 96.12 85 TRP A CA 1
ATOM 700 C C . TRP A 1 85 ? 0.017 -3.503 13.235 1.00 96.12 85 TRP A C 1
ATOM 702 O O . TRP A 1 85 ? -0.325 -3.582 12.053 1.00 96.12 85 TRP A O 1
ATOM 712 N N . ILE A 1 86 ? 0.556 -4.532 13.890 1.00 97.38 86 ILE A N 1
ATOM 713 C CA . ILE A 1 86 ? 0.790 -5.837 13.264 1.00 97.38 86 ILE A CA 1
ATOM 714 C C . ILE A 1 86 ? -0.539 -6.451 12.812 1.00 97.38 86 ILE A C 1
ATOM 716 O O . ILE A 1 86 ? -0.656 -6.912 11.674 1.00 97.38 86 ILE A O 1
ATOM 720 N N . ASN A 1 87 ? -1.558 -6.433 13.672 1.00 97.56 87 ASN A N 1
ATOM 721 C CA . ASN A 1 87 ? -2.871 -6.983 13.344 1.00 97.56 87 ASN A CA 1
ATOM 722 C C . ASN A 1 87 ? -3.550 -6.214 12.206 1.00 97.56 87 ASN A C 1
ATOM 724 O O . ASN A 1 87 ? -4.071 -6.846 11.285 1.00 97.56 87 ASN A O 1
ATOM 728 N N . LEU A 1 88 ? -3.469 -4.881 12.202 1.00 97.50 88 LEU A N 1
ATOM 729 C CA . LEU A 1 88 ? -3.952 -4.053 11.098 1.00 97.50 88 LEU A CA 1
ATOM 730 C C . LEU A 1 88 ? -3.249 -4.422 9.791 1.00 97.50 88 LEU A C 1
ATOM 732 O O . LEU A 1 88 ? -3.925 -4.618 8.786 1.00 97.50 88 LEU A O 1
ATOM 736 N N . GLY A 1 89 ? -1.925 -4.605 9.803 1.00 96.81 89 GLY A N 1
ATOM 737 C CA . GLY A 1 89 ? -1.168 -5.043 8.628 1.00 96.81 89 GLY A CA 1
ATOM 738 C C . GLY A 1 89 ? -1.620 -6.408 8.094 1.00 96.81 89 GLY A C 1
ATOM 739 O O . GLY A 1 89 ? -1.801 -6.579 6.888 1.00 96.81 89 GLY A O 1
ATOM 740 N N . ARG A 1 90 ? -1.882 -7.377 8.982 1.00 98.19 90 ARG A N 1
ATOM 741 C CA . ARG A 1 90 ? -2.409 -8.702 8.601 1.00 98.19 90 ARG A CA 1
ATOM 742 C C . ARG A 1 90 ? -3.803 -8.608 7.985 1.00 98.19 90 ARG A C 1
ATOM 744 O O . ARG A 1 90 ? -4.076 -9.278 6.988 1.00 98.19 90 ARG A O 1
ATOM 751 N N . THR A 1 91 ? -4.683 -7.801 8.573 1.00 98.12 91 THR A N 1
ATOM 752 C CA . THR A 1 91 ? -6.042 -7.572 8.064 1.00 98.12 91 THR A CA 1
ATOM 753 C C . THR A 1 91 ? -6.008 -6.863 6.717 1.00 98.12 91 THR A C 1
ATOM 755 O O . THR A 1 91 ? -6.644 -7.326 5.771 1.00 98.12 91 THR A O 1
ATOM 758 N N . LEU A 1 92 ? -5.197 -5.811 6.596 1.00 97.88 92 LEU A N 1
ATOM 759 C CA . LEU A 1 92 ? -4.976 -5.095 5.347 1.00 97.88 92 LEU A CA 1
ATOM 760 C C . LEU A 1 92 ? -4.497 -6.044 4.248 1.00 97.88 92 LEU A C 1
ATOM 762 O O . LEU A 1 92 ? -5.081 -6.066 3.172 1.00 97.88 92 LEU A O 1
ATOM 766 N N . GLN A 1 93 ? -3.491 -6.880 4.512 1.00 97.88 93 GLN A N 1
ATOM 767 C CA . GLN A 1 93 ? -2.972 -7.794 3.495 1.00 97.88 93 GLN A CA 1
ATOM 768 C C . GLN A 1 93 ? -4.039 -8.778 2.996 1.00 97.88 93 GLN A C 1
ATOM 770 O O . GLN A 1 93 ? -4.157 -8.994 1.790 1.00 97.88 93 GLN A O 1
ATOM 775 N N . ARG A 1 94 ? -4.841 -9.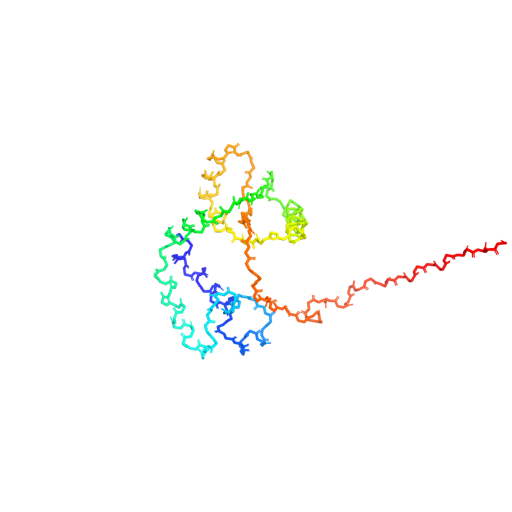354 3.900 1.00 98.38 94 ARG A N 1
ATOM 776 C CA . ARG A 1 94 ? -5.956 -10.238 3.519 1.00 98.38 94 ARG A CA 1
ATOM 777 C C . ARG A 1 94 ? -6.994 -9.499 2.680 1.00 98.38 94 ARG A C 1
ATOM 779 O O . ARG A 1 94 ? -7.437 -10.030 1.667 1.00 98.38 94 ARG A O 1
ATOM 786 N N . PHE A 1 95 ? -7.329 -8.270 3.066 1.00 97.81 95 PHE A N 1
ATOM 787 C CA . PHE A 1 95 ? -8.256 -7.423 2.325 1.00 97.81 95 PHE A CA 1
ATOM 788 C C . PHE A 1 95 ? -7.754 -7.119 0.906 1.00 97.81 95 PHE A C 1
ATOM 790 O O . PHE A 1 95 ? -8.500 -7.287 -0.054 1.00 97.81 95 PHE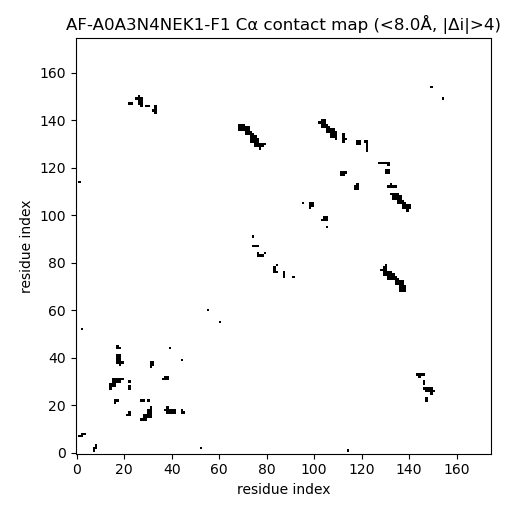 A O 1
ATOM 797 N N . LEU A 1 96 ? -6.487 -6.722 0.752 1.00 96.56 96 LEU A N 1
ATOM 798 C CA . LEU A 1 96 ? -5.902 -6.406 -0.557 1.00 96.56 96 LEU A CA 1
ATOM 799 C C . LEU A 1 96 ? -5.847 -7.637 -1.475 1.00 96.56 96 LEU A C 1
ATOM 801 O O . LEU A 1 96 ? -6.144 -7.532 -2.667 1.00 96.56 96 LEU A O 1
ATOM 805 N N . LEU A 1 97 ? -5.519 -8.811 -0.924 1.00 97.62 97 LEU A N 1
ATOM 806 C CA . LEU A 1 97 ? -5.546 -10.073 -1.667 1.00 97.62 97 LEU A CA 1
ATOM 807 C C . LEU A 1 97 ? -6.966 -10.445 -2.105 1.00 97.62 97 LEU A C 1
ATOM 809 O O . LEU A 1 97 ? -7.159 -10.805 -3.263 1.00 97.62 97 LEU A O 1
ATOM 813 N N . ALA A 1 98 ? -7.958 -10.306 -1.221 1.00 97.50 98 ALA A N 1
ATOM 814 C CA . ALA A 1 98 ? -9.357 -10.554 -1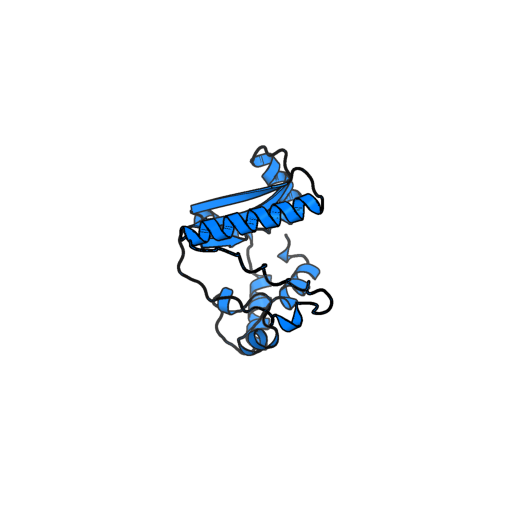.559 1.00 97.50 98 ALA A CA 1
ATOM 815 C C . ALA A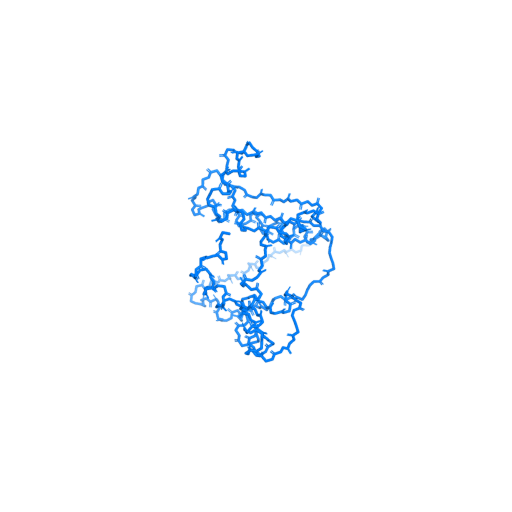 1 98 ? -9.853 -9.588 -2.647 1.00 97.50 98 ALA A C 1
ATOM 817 O O . ALA A 1 98 ? -10.417 -10.024 -3.646 1.00 97.50 98 ALA A O 1
ATOM 818 N N . ALA A 1 99 ? -9.571 -8.288 -2.513 1.00 94.44 99 ALA A N 1
ATOM 819 C CA . ALA A 1 99 ? -9.906 -7.290 -3.527 1.00 94.44 99 ALA A CA 1
ATOM 820 C C . ALA A 1 99 ? -9.297 -7.652 -4.895 1.00 94.44 99 ALA A C 1
ATOM 822 O O . ALA A 1 99 ? -9.998 -7.642 -5.905 1.00 94.44 99 ALA A O 1
ATOM 823 N N . THR A 1 100 ? -8.023 -8.056 -4.914 1.00 93.38 100 THR A N 1
ATOM 824 C CA . THR A 1 100 ? -7.332 -8.487 -6.139 1.00 93.38 100 THR A CA 1
ATOM 825 C C . THR A 1 100 ? -7.969 -9.737 -6.750 1.00 93.38 100 THR A C 1
ATOM 827 O O . THR A 1 100 ? -8.163 -9.787 -7.962 1.00 93.38 100 THR A O 1
ATOM 830 N N . ALA A 1 101 ? -8.336 -10.728 -5.930 1.00 95.94 101 ALA A N 1
ATOM 831 C CA . ALA A 1 101 ? -9.013 -11.943 -6.390 1.00 95.94 101 ALA A CA 1
ATOM 832 C C . ALA A 1 101 ? -10.381 -11.646 -7.035 1.00 95.94 101 ALA A C 1
ATOM 834 O O . ALA A 1 101 ? -10.790 -12.342 -7.959 1.00 95.94 101 ALA A O 1
ATOM 835 N N . HIS A 1 102 ? -11.047 -10.574 -6.601 1.00 93.44 102 HIS A N 1
ATOM 836 C CA . HIS A 1 102 ? -12.282 -10.063 -7.201 1.00 93.44 102 HIS A CA 1
ATOM 837 C C . HIS A 1 102 ? -12.057 -9.084 -8.369 1.00 93.44 102 HIS A C 1
ATOM 839 O O . HIS A 1 102 ? -13.005 -8.455 -8.834 1.00 93.44 102 HIS A O 1
ATOM 845 N N . GLY A 1 103 ? -10.822 -8.927 -8.857 1.00 89.69 103 GLY A N 1
ATOM 846 C CA . GLY A 1 103 ? -10.508 -8.047 -9.987 1.00 89.69 103 GLY A CA 1
ATOM 847 C C . GLY A 1 103 ? -10.527 -6.551 -9.654 1.00 89.69 103 GLY A C 1
ATOM 848 O O . GLY A 1 103 ? -10.526 -5.719 -10.562 1.00 89.69 103 GLY A O 1
ATOM 849 N N . LEU A 1 104 ? -10.531 -6.185 -8.368 1.00 91.00 104 LEU A N 1
ATOM 850 C CA . LEU A 1 104 ? -10.470 -4.793 -7.933 1.00 91.00 104 LEU A CA 1
ATOM 851 C C . LEU A 1 104 ? -9.017 -4.330 -7.827 1.00 91.00 104 LEU A C 1
ATOM 853 O O . LEU A 1 104 ? -8.190 -4.920 -7.131 1.00 91.00 104 LEU A O 1
ATOM 857 N N . ALA A 1 105 ? -8.723 -3.208 -8.473 1.00 91.19 105 ALA A N 1
ATOM 858 C CA . ALA A 1 105 ? -7.489 -2.475 -8.269 1.00 91.19 105 ALA A CA 1
ATOM 859 C C . ALA A 1 105 ? -7.574 -1.631 -6.991 1.00 91.19 105 ALA A C 1
ATOM 861 O O . ALA A 1 105 ? -8.626 -1.091 -6.634 1.00 91.19 105 ALA A O 1
ATOM 862 N N . HIS A 1 106 ? -6.431 -1.467 -6.328 1.00 92.25 106 HIS A N 1
ATOM 863 C CA . HIS A 1 106 ? -6.323 -0.694 -5.099 1.00 92.25 106 HIS A CA 1
ATOM 864 C C . HIS A 1 106 ? -5.096 0.226 -5.103 1.00 92.25 106 HIS A C 1
ATOM 866 O O . HIS A 1 106 ? -4.055 -0.093 -5.677 1.00 92.25 106 HIS A O 1
ATOM 872 N N . CYS A 1 107 ? -5.196 1.375 -4.436 1.00 89.88 107 CYS A N 1
ATOM 873 C CA . CYS A 1 107 ? -4.096 2.327 -4.284 1.00 89.88 107 CYS A CA 1
ATOM 874 C C . CYS A 1 107 ? -4.105 2.948 -2.885 1.00 89.88 107 CYS A C 1
ATOM 876 O O . CYS A 1 107 ? -5.168 3.313 -2.383 1.00 89.88 107 CYS A O 1
ATOM 878 N N . TYR A 1 108 ? -2.927 3.107 -2.281 1.00 90.50 108 TYR A N 1
ATOM 879 C CA . TYR A 1 108 ? -2.782 3.809 -1.009 1.00 90.50 108 TYR A CA 1
ATOM 880 C C . TYR A 1 108 ? -3.014 5.306 -1.197 1.00 90.50 108 TYR A C 1
ATOM 882 O O . TYR A 1 108 ? -2.437 5.933 -2.086 1.00 90.50 108 TYR A O 1
ATOM 890 N N . LEU A 1 109 ? -3.821 5.882 -0.314 1.00 88.25 109 LEU A N 1
ATOM 891 C CA . LEU A 1 109 ? -4.042 7.317 -0.196 1.00 88.25 109 LEU A CA 1
ATOM 892 C C . LEU A 1 109 ? -3.761 7.739 1.248 1.00 88.25 109 LEU A C 1
ATOM 894 O O . LEU A 1 109 ? -4.608 8.321 1.910 1.00 88.25 109 LEU A O 1
ATOM 898 N N . ASN A 1 110 ? -2.577 7.382 1.755 1.00 87.25 110 ASN A N 1
ATOM 899 C CA . ASN A 1 110 ? -2.281 7.437 3.187 1.00 87.25 110 ASN A CA 1
ATOM 900 C C . ASN A 1 110 ? -1.951 8.834 3.732 1.00 87.25 110 ASN A C 1
ATOM 902 O O . ASN A 1 110 ? -2.040 9.070 4.929 1.00 87.25 110 ASN A O 1
ATOM 906 N N . GLN A 1 111 ? -1.610 9.779 2.857 1.00 84.12 111 GLN A N 1
ATOM 907 C CA . GLN A 1 111 ? -1.176 11.130 3.236 1.00 84.12 111 GLN A CA 1
ATOM 908 C C . GLN A 1 111 ? -2.128 11.854 4.215 1.00 84.12 111 GLN A C 1
ATOM 910 O O . GLN A 1 111 ? -1.627 12.510 5.126 1.00 84.12 111 GLN A O 1
ATOM 915 N N . PRO A 1 112 ? -3.473 11.746 4.105 1.00 86.06 112 PRO A N 1
ATOM 916 C CA . PRO A 1 112 ? -4.394 12.323 5.086 1.00 86.06 112 PRO A CA 1
ATOM 917 C C . PRO A 1 112 ? -4.319 11.666 6.472 1.00 86.06 112 PRO A C 1
ATOM 919 O O . PRO A 1 112 ? -4.648 12.313 7.457 1.00 86.06 112 PRO A O 1
ATOM 922 N N . CYS A 1 113 ? -3.901 10.400 6.558 1.00 89.88 113 CYS A N 1
ATOM 923 C CA . CYS A 1 113 ? -3.741 9.679 7.824 1.00 89.88 113 CYS A CA 1
ATOM 924 C C . CYS A 1 113 ? -2.399 10.000 8.511 1.00 89.88 113 CYS A C 1
ATOM 926 O O . CYS A 1 113 ? -2.273 9.833 9.718 1.00 89.88 113 CYS A O 1
ATOM 928 N N . GLU A 1 114 ? -1.397 10.468 7.760 1.00 86.81 114 GLU A N 1
ATOM 929 C CA . GLU A 1 114 ? -0.051 10.768 8.276 1.00 86.81 114 GLU A CA 1
ATOM 930 C C . GLU A 1 114 ? 0.063 12.155 8.925 1.00 86.81 114 GLU A C 1
ATOM 932 O O . GLU A 1 114 ? 0.986 12.401 9.701 1.00 86.81 114 GLU A O 1
ATOM 937 N N . GLU A 1 115 ? -0.851 13.078 8.615 1.00 87.50 115 GLU A N 1
ATOM 938 C CA . GLU A 1 115 ? -0.910 14.384 9.271 1.00 87.50 115 GLU A CA 1
ATOM 939 C C . GLU A 1 115 ? -1.966 14.353 10.374 1.00 87.50 115 GLU A C 1
ATOM 941 O O . GLU A 1 115 ? -3.145 14.114 10.121 1.00 87.50 115 GLU A O 1
ATOM 946 N N . ARG A 1 116 ? -1.527 14.591 11.613 1.00 88.62 116 ARG A N 1
ATOM 947 C CA . ARG A 1 116 ? -2.344 14.412 12.816 1.00 88.62 116 ARG A CA 1
ATOM 948 C C . ARG A 1 116 ? -3.638 15.223 12.773 1.00 88.62 116 ARG A C 1
ATOM 950 O O . ARG A 1 116 ? -4.687 14.680 13.104 1.00 88.62 116 ARG A O 1
ATOM 957 N N . THR A 1 117 ? -3.571 16.485 12.357 1.00 90.75 117 THR A N 1
ATOM 958 C CA . THR A 1 117 ? -4.733 17.386 12.325 1.00 90.75 117 THR A CA 1
ATOM 959 C C . THR A 1 117 ? -5.758 16.915 11.292 1.00 90.75 117 THR A C 1
ATOM 961 O O . THR A 1 117 ? -6.946 16.823 11.584 1.00 90.75 117 THR A O 1
ATOM 964 N N . VAL A 1 118 ? -5.308 16.546 10.092 1.00 90.69 118 VAL A N 1
ATOM 965 C CA . VAL A 1 118 ? -6.154 16.011 9.019 1.00 90.69 118 VAL A CA 1
ATOM 966 C C . VAL A 1 118 ? -6.759 14.668 9.424 1.00 90.69 118 VAL A C 1
ATOM 968 O O . VAL A 1 118 ? -7.956 14.472 9.222 1.00 90.69 118 VAL A O 1
ATOM 971 N N . ALA A 1 119 ? -5.986 13.772 10.038 1.00 92.62 119 ALA A N 1
ATOM 972 C CA . ALA A 1 119 ? -6.482 12.486 10.518 1.00 92.62 119 ALA A CA 1
ATOM 973 C C . ALA A 1 119 ? -7.549 12.658 11.614 1.00 92.62 119 ALA A C 1
ATOM 975 O O . ALA A 1 119 ? -8.576 11.981 11.580 1.00 92.62 119 ALA A O 1
ATOM 976 N N . GLN A 1 120 ? -7.347 13.594 12.548 1.00 93.25 120 GLN A N 1
ATOM 977 C CA . GLN A 1 120 ? -8.323 13.933 13.590 1.00 93.25 120 GLN A CA 1
ATOM 978 C C . GLN A 1 120 ? -9.603 14.529 13.001 1.00 93.25 120 GLN A C 1
ATOM 980 O O . GLN A 1 120 ? -10.695 14.079 13.340 1.00 93.25 120 GLN A O 1
ATOM 985 N N . ASN A 1 121 ? -9.479 15.476 12.069 1.00 94.06 121 ASN A N 1
ATOM 986 C CA . ASN A 1 121 ? -10.628 16.065 11.383 1.00 94.06 121 ASN A CA 1
ATOM 987 C C . ASN A 1 121 ? -11.407 15.010 10.585 1.00 94.06 121 ASN A C 1
ATOM 989 O O . ASN A 1 121 ? -12.633 15.025 10.572 1.00 94.06 121 ASN A O 1
ATOM 993 N N . MET A 1 122 ? -10.707 14.070 9.943 1.00 94.44 122 MET A N 1
ATOM 994 C CA . MET A 1 122 ? -11.330 12.949 9.238 1.00 94.44 122 MET A CA 1
ATOM 995 C C . MET A 1 122 ? -12.061 12.010 10.205 1.00 94.44 122 MET A C 1
ATOM 997 O O . MET A 1 122 ? -13.183 11.606 9.911 1.00 94.44 122 MET A O 1
ATOM 1001 N N . ALA A 1 123 ? -11.469 11.690 11.359 1.00 95.56 123 ALA A N 1
ATOM 1002 C CA . ALA A 1 123 ? -12.129 10.887 12.387 1.00 95.56 123 ALA A CA 1
ATOM 1003 C C . ALA A 1 123 ? -13.412 11.563 12.892 1.00 95.56 123 ALA A C 1
ATOM 1005 O O . ALA A 1 123 ? -14.459 10.924 12.935 1.00 95.56 123 ALA A O 1
ATOM 1006 N N . GLN A 1 124 ? -13.351 12.865 13.186 1.00 96.00 124 GLN A N 1
ATOM 1007 C CA . GLN A 1 124 ? -14.510 13.657 13.605 1.00 96.00 124 GLN A CA 1
ATOM 1008 C C . GLN A 1 124 ? -15.598 13.701 12.527 1.00 96.00 124 GLN A C 1
ATOM 1010 O O . GLN A 1 124 ? -16.756 13.417 12.816 1.00 96.00 124 GLN A O 1
ATOM 1015 N N . ALA A 1 125 ? -15.230 13.997 11.277 1.00 95.38 125 ALA A N 1
ATOM 1016 C CA . ALA A 1 125 ? -16.173 14.067 10.161 1.00 95.38 125 ALA A CA 1
ATOM 1017 C C . ALA A 1 125 ? -16.891 12.732 9.902 1.00 95.38 125 ALA A C 1
ATOM 1019 O O . ALA A 1 125 ? -18.034 12.720 9.456 1.00 95.38 125 ALA A O 1
ATOM 1020 N N . LEU A 1 126 ? -16.228 11.611 10.195 1.00 95.31 126 LEU A N 1
ATOM 1021 C CA . LEU A 1 126 ? -16.773 10.261 10.056 1.00 95.31 126 LEU A CA 1
ATOM 1022 C C . LEU A 1 126 ? -17.368 9.708 11.366 1.00 95.31 126 LEU A C 1
ATOM 1024 O O . LEU A 1 126 ? -17.747 8.541 11.403 1.00 95.31 126 LEU A O 1
ATOM 1028 N N . SER A 1 127 ? -17.458 10.520 12.429 1.00 96.81 127 SER A N 1
ATOM 1029 C CA . SER A 1 127 ? -17.936 10.113 13.765 1.00 96.81 127 SER A CA 1
ATOM 1030 C C . SER A 1 127 ? -17.225 8.869 14.324 1.00 96.81 127 SER A C 1
ATOM 1032 O O . SER A 1 127 ? -17.839 7.997 14.937 1.00 96.81 127 SER A O 1
ATOM 1034 N N . LEU A 1 128 ? -15.917 8.760 14.079 1.00 95.44 128 LEU A N 1
ATOM 1035 C CA . LEU A 1 128 ? -15.099 7.625 14.494 1.00 95.44 128 LEU A CA 1
ATOM 1036 C C . LEU A 1 128 ? -14.508 7.851 15.886 1.00 95.44 128 LEU A C 1
ATOM 1038 O O . LEU A 1 128 ? -13.854 8.860 16.139 1.00 95.44 128 LEU A O 1
ATOM 1042 N N . ASN A 1 129 ? -14.630 6.837 16.743 1.00 93.94 129 ASN A N 1
ATOM 1043 C CA . ASN A 1 129 ? -13.943 6.777 18.041 1.00 93.94 129 ASN A CA 1
ATOM 1044 C C . ASN A 1 129 ? -12.544 6.136 17.944 1.00 93.94 129 ASN A C 1
ATOM 1046 O O . ASN A 1 129 ? -11.825 6.030 18.933 1.00 93.94 129 ASN A O 1
ATOM 1050 N N . THR A 1 130 ? -12.159 5.691 16.747 1.00 95.31 130 THR A N 1
ATOM 1051 C CA . THR A 1 130 ? -10.886 5.022 16.448 1.00 95.31 130 THR A CA 1
ATOM 1052 C C . THR A 1 130 ? -9.983 5.913 15.605 1.00 95.31 130 THR A C 1
ATOM 1054 O O . THR A 1 130 ? -10.464 6.710 14.801 1.00 95.31 130 THR A O 1
ATOM 1057 N N . SER A 1 131 ? -8.671 5.720 15.712 1.00 94.50 131 SER A N 1
ATOM 1058 C CA . SER A 1 131 ? -7.679 6.475 14.942 1.00 94.50 131 SER A CA 1
ATOM 1059 C C . SER A 1 131 ? -7.584 5.982 13.493 1.00 94.50 131 SER A C 1
ATOM 1061 O O . SER A 1 131 ? -7.286 4.805 13.297 1.00 94.50 131 SER A O 1
ATOM 1063 N N . PRO A 1 132 ? -7.764 6.839 12.473 1.00 96.19 132 PRO A N 1
ATOM 1064 C CA . PRO A 1 132 ? -7.479 6.503 11.078 1.00 96.19 132 PRO A CA 1
ATOM 1065 C C . PRO A 1 132 ? -5.990 6.220 10.858 1.00 96.19 132 PRO A C 1
ATOM 1067 O O . PRO A 1 132 ? -5.151 6.994 11.314 1.00 96.19 132 PRO A O 1
ATOM 1070 N N . VAL A 1 133 ? -5.657 5.128 10.160 1.00 95.19 133 VAL A N 1
ATOM 1071 C CA . VAL A 1 133 ? -4.252 4.729 9.941 1.00 95.19 133 VAL A CA 1
ATOM 1072 C C . VAL A 1 133 ? -3.928 4.496 8.481 1.00 95.19 133 VAL A C 1
ATOM 1074 O O . VAL A 1 133 ? -2.888 4.965 8.039 1.00 95.19 133 VAL A O 1
ATOM 1077 N N . ILE A 1 134 ? -4.778 3.769 7.747 1.00 96.00 134 ILE A N 1
ATOM 1078 C CA . ILE A 1 134 ? -4.550 3.476 6.328 1.00 96.00 134 ILE A CA 1
ATOM 1079 C C . ILE A 1 134 ? -5.821 3.723 5.535 1.00 96.00 134 ILE A C 1
ATOM 1081 O O . ILE A 1 134 ? -6.854 3.111 5.793 1.00 96.00 134 ILE A O 1
ATOM 1085 N N . LEU A 1 135 ? -5.721 4.580 4.523 1.00 94.38 135 LEU A N 1
ATOM 1086 C CA . LEU A 1 135 ? -6.792 4.830 3.566 1.00 94.38 135 LEU A CA 1
ATOM 1087 C C . LEU A 1 135 ? -6.436 4.218 2.210 1.00 94.38 135 LEU A C 1
ATOM 1089 O O . LEU A 1 135 ? -5.400 4.534 1.618 1.00 94.38 135 LEU A O 1
ATOM 1093 N N . ILE A 1 136 ? -7.317 3.358 1.707 1.00 94.62 136 ILE A N 1
ATOM 1094 C CA . ILE A 1 136 ? -7.192 2.694 0.411 1.00 94.62 136 ILE A CA 1
ATOM 1095 C C . ILE A 1 136 ? -8.304 3.175 -0.515 1.00 94.62 136 ILE A C 1
ATOM 1097 O O . ILE A 1 136 ? -9.475 3.199 -0.146 1.00 94.62 136 ILE A O 1
ATOM 1101 N N . ARG A 1 137 ? -7.938 3.514 -1.750 1.00 91.75 137 ARG A N 1
ATOM 1102 C CA . ARG A 1 137 ? -8.872 3.748 -2.854 1.00 91.75 137 ARG A CA 1
ATOM 1103 C C . ARG A 1 137 ? -9.053 2.464 -3.656 1.00 91.75 137 ARG A C 1
ATOM 1105 O O . ARG A 1 137 ? -8.055 1.825 -3.983 1.00 91.75 137 ARG A O 1
ATOM 1112 N N . LEU A 1 138 ? -10.292 2.139 -4.021 1.00 91.50 138 LEU A N 1
ATOM 1113 C CA . LEU A 1 138 ? -10.680 0.910 -4.719 1.00 91.50 138 LEU A CA 1
ATOM 1114 C C . LEU A 1 138 ? -11.450 1.206 -6.015 1.00 91.50 138 LEU A C 1
ATOM 1116 O O . LEU A 1 138 ? -12.184 2.199 -6.118 1.00 91.50 138 LEU A O 1
ATOM 1120 N N . GLY A 1 139 ? -11.298 0.327 -7.005 1.00 89.38 139 GLY A N 1
ATOM 1121 C CA . GLY A 1 139 ? -12.114 0.320 -8.221 1.00 89.38 139 GLY A CA 1
ATOM 1122 C C . GLY A 1 139 ? -11.539 -0.533 -9.344 1.00 89.38 139 GLY A C 1
ATOM 1123 O O . GLY A 1 139 ? -10.568 -1.254 -9.152 1.00 89.38 139 GLY A O 1
ATOM 1124 N N . CYS A 1 140 ? -12.121 -0.430 -10.536 1.00 87.19 140 CYS A N 1
ATOM 1125 C CA . CYS A 1 140 ? -11.636 -1.140 -11.719 1.00 87.19 140 CYS A CA 1
ATOM 1126 C C . CYS A 1 140 ? -10.552 -0.318 -12.429 1.00 87.19 140 CYS A C 1
ATOM 1128 O O . CYS A 1 140 ? -10.736 0.872 -12.696 1.00 87.19 140 CYS A O 1
ATOM 1130 N N . ALA A 1 141 ? -9.418 -0.940 -12.746 1.00 85.00 141 ALA A N 1
ATOM 1131 C CA . ALA A 1 141 ? -8.347 -0.307 -13.510 1.00 85.00 141 ALA A CA 1
ATOM 1132 C C . ALA A 1 141 ? -7.572 -1.342 -14.330 1.00 85.00 141 ALA A C 1
ATOM 1134 O O . ALA A 1 141 ? -7.529 -2.519 -13.978 1.00 85.00 141 ALA A O 1
ATOM 1135 N N . ALA A 1 142 ? -6.922 -0.886 -15.403 1.00 83.12 142 ALA A N 1
ATOM 1136 C CA . ALA A 1 142 ? -6.011 -1.722 -16.175 1.00 83.12 142 ALA A CA 1
ATOM 1137 C C . ALA A 1 142 ? -4.769 -2.120 -15.342 1.00 83.12 142 ALA A C 1
ATOM 1139 O O . ALA A 1 142 ? -4.337 -1.335 -14.484 1.00 83.12 142 ALA A O 1
ATOM 1140 N N . PRO A 1 143 ? -4.160 -3.292 -15.612 1.00 80.62 143 PRO A N 1
ATOM 1141 C CA . PRO A 1 143 ? -2.937 -3.726 -14.945 1.00 80.62 143 PRO A CA 1
ATOM 1142 C C . PRO A 1 143 ? -1.811 -2.690 -15.041 1.00 80.62 143 PRO A C 1
ATOM 1144 O O . PRO A 1 143 ? -1.636 -2.011 -16.054 1.00 80.62 143 PRO A O 1
ATOM 1147 N N . ARG A 1 144 ? -1.022 -2.580 -13.970 1.00 81.69 144 ARG A N 1
ATOM 1148 C CA . ARG A 1 144 ? 0.161 -1.713 -13.895 1.00 81.69 144 ARG A CA 1
ATOM 1149 C C . ARG A 1 144 ? 1.440 -2.556 -13.882 1.00 81.69 144 ARG A C 1
ATOM 1151 O O . ARG A 1 144 ? 1.391 -3.704 -13.441 1.00 81.69 144 ARG A O 1
AT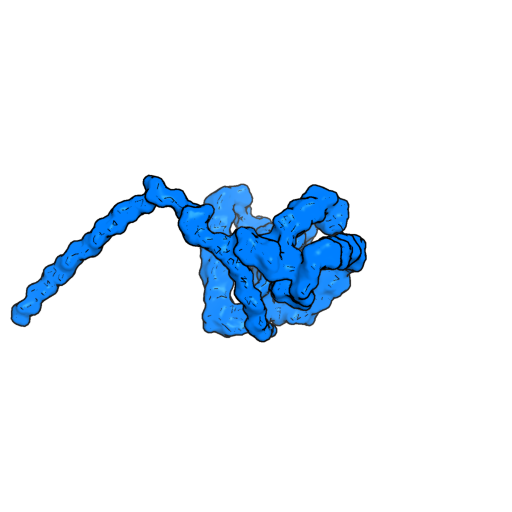OM 1158 N N . PRO A 1 145 ? 2.586 -2.000 -14.317 1.00 82.50 145 PRO A N 1
ATOM 1159 C CA . PRO A 1 145 ? 3.869 -2.687 -14.218 1.00 82.50 145 PRO A CA 1
ATOM 1160 C C . PRO A 1 145 ? 4.165 -3.137 -12.784 1.00 82.50 145 PRO A C 1
ATOM 1162 O O . PRO A 1 145 ? 3.961 -2.375 -11.835 1.00 82.50 145 PRO A O 1
ATOM 1165 N N . TYR A 1 146 ? 4.685 -4.355 -12.630 1.00 82.19 146 TYR A N 1
ATOM 1166 C CA . TYR A 1 146 ? 5.090 -4.870 -11.327 1.00 82.19 146 TYR A CA 1
ATOM 1167 C C . TYR A 1 146 ? 6.284 -4.092 -10.769 1.00 82.19 146 TYR A C 1
ATOM 1169 O O . TYR A 1 146 ? 7.275 -3.833 -11.457 1.00 82.19 146 TYR A O 1
ATOM 1177 N N . SER A 1 147 ? 6.216 -3.763 -9.482 1.00 83.06 147 SER A N 1
ATOM 1178 C CA . SER A 1 147 ? 7.359 -3.224 -8.751 1.00 83.06 147 SER A CA 1
ATOM 1179 C C . SER A 1 147 ? 8.358 -4.339 -8.445 1.00 83.06 147 SER A C 1
ATOM 1181 O O . SER A 1 147 ? 7.977 -5.382 -7.912 1.00 83.06 147 SER A O 1
ATOM 1183 N N . LEU A 1 148 ? 9.642 -4.103 -8.723 1.00 87.44 148 LEU A N 1
ATOM 1184 C CA . LEU A 1 148 ? 10.701 -5.055 -8.385 1.00 87.44 148 LEU A CA 1
ATOM 1185 C C . LEU A 1 148 ? 10.800 -5.270 -6.866 1.00 87.44 148 LEU A C 1
ATOM 1187 O O . LEU A 1 148 ? 10.352 -4.448 -6.057 1.00 87.44 148 LEU A O 1
ATOM 1191 N N . ARG A 1 149 ? 11.364 -6.421 -6.496 1.00 90.62 149 ARG A N 1
ATOM 1192 C CA . ARG A 1 149 ? 11.645 -6.814 -5.114 1.00 90.62 149 ARG A CA 1
ATOM 1193 C C . ARG A 1 149 ? 13.105 -7.244 -4.979 1.00 90.62 149 ARG A C 1
ATOM 1195 O O . ARG A 1 149 ? 13.678 -7.847 -5.902 1.00 90.62 149 ARG A O 1
ATOM 1202 N N . ARG A 1 150 ? 13.689 -6.938 -3.815 1.00 90.56 150 ARG A N 1
ATOM 1203 C CA . ARG A 1 150 ? 15.032 -7.381 -3.417 1.00 90.56 150 ARG A CA 1
ATOM 1204 C C . ARG A 1 150 ? 15.121 -8.903 -3.479 1.00 90.56 150 ARG A C 1
ATOM 1206 O O . ARG A 1 150 ? 14.116 -9.598 -3.333 1.00 90.56 150 ARG A O 1
ATOM 1213 N N . ASN A 1 151 ? 16.323 -9.408 -3.742 1.00 90.50 151 ASN A N 1
ATOM 1214 C CA . ASN A 1 151 ? 16.565 -10.845 -3.746 1.00 90.50 151 ASN A CA 1
ATOM 1215 C C . ASN A 1 151 ? 16.338 -11.411 -2.334 1.00 90.50 151 ASN A C 1
ATOM 1217 O O . ASN A 1 151 ? 16.755 -10.795 -1.354 1.00 90.50 151 ASN A O 1
ATOM 1221 N N . ILE A 1 152 ? 15.699 -12.579 -2.247 1.00 90.38 152 ILE A N 1
ATOM 1222 C CA . ILE A 1 152 ? 15.376 -13.256 -0.988 1.00 90.38 152 ILE A CA 1
ATOM 1223 C C . ILE A 1 152 ? 16.610 -13.502 -0.106 1.00 90.38 152 ILE A C 1
ATOM 1225 O O . ILE A 1 152 ? 16.535 -13.320 1.107 1.00 90.38 152 ILE A O 1
ATOM 1229 N N . ALA A 1 153 ? 17.762 -13.807 -0.711 1.00 89.12 153 ALA A N 1
ATOM 1230 C CA . ALA A 1 153 ? 19.019 -14.037 -0.002 1.00 89.12 153 ALA A CA 1
ATOM 1231 C C . ALA A 1 153 ? 19.539 -12.788 0.733 1.00 89.12 153 ALA A C 1
ATOM 1233 O O . ALA A 1 153 ? 20.293 -12.915 1.686 1.00 89.12 153 ALA A O 1
ATOM 1234 N N . GLY A 1 154 ? 19.129 -11.585 0.315 1.00 87.62 154 GLY A N 1
ATOM 1235 C CA . GLY A 1 154 ? 19.488 -10.328 0.981 1.00 87.62 154 GLY A CA 1
ATOM 1236 C C . GLY A 1 154 ? 18.476 -9.860 2.032 1.00 87.62 154 GLY A C 1
ATOM 1237 O O . GLY A 1 154 ? 18.591 -8.735 2.512 1.00 87.62 154 GLY A O 1
ATOM 1238 N N . VAL A 1 155 ? 17.442 -10.658 2.324 1.00 88.62 155 VAL A N 1
ATOM 1239 C CA . VAL A 1 155 ? 16.351 -10.287 3.247 1.00 88.62 155 VAL A CA 1
ATOM 1240 C C . VAL A 1 155 ? 16.120 -11.347 4.325 1.00 88.62 155 VAL A C 1
ATOM 1242 O O . VAL A 1 155 ? 15.676 -11.001 5.416 1.00 88.62 155 VAL A O 1
ATOM 1245 N N . ILE A 1 156 ? 16.414 -12.618 4.044 1.00 89.44 156 ILE A N 1
ATOM 1246 C CA . ILE A 1 156 ? 16.302 -13.699 5.025 1.00 89.44 156 ILE A CA 1
ATOM 1247 C C . ILE A 1 156 ? 17.626 -13.862 5.764 1.00 89.44 156 ILE A C 1
ATOM 1249 O O . ILE A 1 156 ? 18.658 -14.113 5.145 1.00 89.44 156 ILE A O 1
ATOM 1253 N N . ASP A 1 157 ? 17.569 -13.789 7.091 1.00 84.81 157 ASP A N 1
ATOM 1254 C CA . ASP A 1 157 ? 18.647 -14.268 7.946 1.00 84.81 157 ASP A CA 1
ATOM 1255 C C . ASP A 1 157 ? 18.589 -15.801 8.014 1.00 84.81 157 ASP A C 1
ATOM 1257 O O . ASP A 1 157 ? 17.687 -16.390 8.616 1.00 84.81 157 ASP A O 1
ATOM 1261 N N . GLN A 1 158 ? 19.538 -16.461 7.351 1.00 72.81 158 GLN A N 1
ATOM 1262 C CA . GLN A 1 158 ? 19.582 -17.922 7.279 1.00 72.81 158 GLN A CA 1
ATOM 1263 C C . GLN A 1 158 ? 19.901 -18.583 8.626 1.00 72.81 158 GLN A C 1
ATOM 1265 O O . GLN A 1 158 ? 19.616 -19.771 8.784 1.00 72.81 158 GLN A O 1
ATOM 1270 N N . SER A 1 159 ? 20.411 -17.830 9.609 1.00 71.00 159 SER A N 1
ATOM 1271 C CA . SER A 1 159 ? 20.715 -18.343 10.951 1.00 71.00 159 SER A CA 1
ATOM 1272 C C . SER A 1 159 ? 19.468 -18.699 11.776 1.00 71.00 159 SER A C 1
ATOM 1274 O O . SER A 1 159 ? 19.581 -19.396 12.781 1.00 71.00 159 SER A O 1
ATOM 1276 N N . GLN A 1 160 ? 18.275 -18.279 11.335 1.00 59.72 160 GLN A N 1
ATOM 1277 C CA . GLN A 1 160 ? 17.007 -18.501 12.042 1.00 59.72 160 GLN A CA 1
ATOM 1278 C C . GLN A 1 160 ? 16.038 -19.443 11.319 1.00 59.72 160 GLN A C 1
ATOM 1280 O O . GLN A 1 160 ? 14.882 -19.554 11.727 1.00 59.72 160 GLN A O 1
ATOM 1285 N N . THR A 1 161 ? 16.461 -20.126 10.250 1.00 55.69 161 THR A N 1
ATOM 1286 C CA . THR A 1 161 ? 15.568 -21.042 9.522 1.00 55.69 161 THR A CA 1
ATOM 1287 C C . THR A 1 161 ? 15.205 -22.224 10.430 1.00 55.69 161 THR A C 1
ATOM 1289 O O . THR A 1 161 ? 16.090 -23.021 10.752 1.00 55.69 161 THR A O 1
ATOM 1292 N N . PRO A 1 162 ? 13.937 -22.394 10.854 1.00 56.69 162 PRO A N 1
ATOM 1293 C CA . PRO A 1 162 ? 13.551 -23.575 11.609 1.00 56.69 162 PRO A CA 1
ATOM 1294 C C . PRO A 1 162 ? 13.782 -24.794 10.718 1.00 56.69 162 PRO A C 1
ATOM 1296 O O . PRO A 1 162 ? 13.343 -24.801 9.565 1.00 56.69 162 PRO A O 1
ATOM 1299 N N . GLN A 1 163 ? 14.450 -25.830 11.230 1.00 56.91 163 GLN A N 1
ATOM 1300 C CA . GLN A 1 163 ? 14.457 -27.130 10.565 1.00 56.91 163 GLN A CA 1
ATOM 1301 C C . GLN A 1 163 ? 13.007 -27.607 10.467 1.00 56.91 163 GLN A C 1
ATOM 1303 O O . GLN A 1 163 ? 12.420 -28.067 11.449 1.00 56.91 163 GLN A O 1
ATOM 1308 N N . ILE A 1 164 ? 12.409 -27.461 9.286 1.00 59.16 164 ILE A N 1
ATOM 1309 C CA . ILE A 1 164 ? 11.110 -28.043 8.977 1.00 59.16 164 ILE A CA 1
ATOM 1310 C C . ILE A 1 164 ? 11.325 -29.555 9.034 1.00 59.16 164 ILE A C 1
ATOM 1312 O O . ILE A 1 164 ? 11.895 -30.142 8.115 1.00 59.16 164 ILE A O 1
ATOM 1316 N N . ARG A 1 165 ? 10.941 -30.186 10.152 1.00 51.34 165 ARG A N 1
ATOM 1317 C CA . ARG A 1 165 ? 10.936 -31.647 10.249 1.00 51.34 165 ARG A CA 1
ATOM 1318 C C . ARG A 1 165 ? 10.016 -32.172 9.142 1.00 51.34 165 ARG A C 1
ATOM 1320 O O . ARG A 1 165 ? 8.889 -31.679 9.040 1.00 51.34 165 ARG A O 1
ATOM 1327 N N . PRO A 1 166 ? 10.456 -33.135 8.315 1.00 55.38 166 PRO A N 1
ATOM 1328 C CA . PRO A 1 166 ? 9.564 -33.761 7.353 1.00 55.38 166 PRO A CA 1
ATOM 1329 C C . PRO A 1 166 ? 8.369 -34.358 8.103 1.00 55.38 166 PRO A C 1
ATOM 1331 O O . PRO A 1 166 ? 8.532 -34.948 9.175 1.00 55.38 166 PRO A O 1
ATOM 1334 N N . ALA A 1 167 ? 7.165 -34.157 7.564 1.00 63.12 167 ALA A N 1
ATOM 1335 C CA . ALA A 1 167 ? 5.961 -34.774 8.101 1.00 63.12 167 ALA A CA 1
ATOM 1336 C C . ALA A 1 167 ? 6.166 -36.296 8.145 1.00 63.12 167 ALA A C 1
ATOM 1338 O O . ALA A 1 167 ? 6.634 -36.885 7.169 1.00 63.12 167 ALA A O 1
ATOM 1339 N N . ALA A 1 168 ? 5.854 -36.915 9.287 1.00 56.31 168 ALA A N 1
ATOM 1340 C CA . ALA A 1 168 ? 5.945 -38.361 9.436 1.00 56.31 168 ALA A CA 1
ATOM 1341 C C . ALA A 1 168 ? 5.114 -39.037 8.330 1.00 56.31 168 ALA A C 1
ATOM 1343 O O . ALA A 1 168 ? 3.983 -38.598 8.087 1.00 56.31 168 ALA A O 1
ATOM 1344 N N . PRO A 1 169 ? 5.644 -40.068 7.647 1.00 54.22 169 PRO A N 1
ATOM 1345 C CA . PRO A 1 169 ? 4.888 -40.776 6.629 1.00 54.22 169 PRO A CA 1
ATOM 1346 C C . PRO A 1 169 ? 3.613 -41.318 7.270 1.00 54.22 169 PRO A C 1
ATOM 1348 O O . PRO A 1 169 ? 3.653 -42.051 8.259 1.00 54.22 169 PRO A O 1
ATOM 1351 N N . SER A 1 170 ? 2.470 -40.898 6.733 1.00 57.00 170 SER A N 1
ATOM 1352 C CA . SER A 1 170 ? 1.162 -41.377 7.154 1.00 57.00 170 SER A CA 1
ATOM 1353 C C . SER A 1 170 ? 1.102 -42.866 6.831 1.00 57.00 170 SER A C 1
ATOM 1355 O O . SER A 1 170 ? 0.949 -43.248 5.674 1.00 57.00 170 SER A O 1
ATOM 1357 N N . GLY A 1 171 ? 1.289 -43.709 7.846 1.00 48.69 171 GLY A N 1
ATOM 1358 C CA . GLY A 1 171 ? 1.135 -45.153 7.739 1.00 48.69 171 GLY A CA 1
ATOM 1359 C C . GLY A 1 171 ? -0.325 -45.505 7.483 1.00 48.69 171 GLY A C 1
ATOM 1360 O O . GLY A 1 171 ? -1.045 -45.876 8.403 1.00 48.69 171 GLY A O 1
ATOM 1361 N N . VAL A 1 172 ? -0.773 -45.375 6.237 1.00 47.72 172 VAL A N 1
ATOM 1362 C CA . VAL A 1 172 ? -2.023 -45.974 5.777 1.00 47.72 172 VAL A CA 1
ATOM 1363 C C . VAL A 1 172 ? -1.681 -47.392 5.342 1.00 47.72 172 VAL A C 1
ATOM 1365 O O . VAL A 1 172 ? -1.193 -47.625 4.240 1.00 47.72 172 VAL A O 1
ATOM 1368 N N . THR A 1 173 ? -1.892 -48.345 6.249 1.00 45.97 173 THR A N 1
ATOM 1369 C CA . THR A 1 173 ? -1.925 -49.764 5.888 1.00 45.97 173 THR A CA 1
ATOM 1370 C C . THR A 1 173 ? -3.269 -50.014 5.216 1.00 45.97 173 THR A C 1
ATOM 1372 O O . THR A 1 173 ? -4.301 -50.010 5.886 1.00 45.97 173 THR A O 1
ATOM 1375 N N . VAL A 1 174 ? -3.266 -50.183 3.896 1.00 46.50 174 VAL A N 1
ATOM 1376 C CA . VAL A 1 174 ? -4.422 -50.728 3.180 1.00 46.50 174 VAL A CA 1
ATOM 1377 C C . VAL A 1 174 ? -4.451 -52.227 3.483 1.00 46.50 174 VAL A C 1
ATOM 1379 O O . VAL A 1 174 ? -3.487 -52.929 3.180 1.00 46.50 174 VAL A O 1
ATOM 1382 N N . ARG A 1 175 ? -5.506 -52.678 4.167 1.00 47.91 175 ARG A N 1
ATOM 1383 C CA . ARG A 1 175 ? -5.887 -54.093 4.244 1.00 47.91 175 ARG A CA 1
ATOM 1384 C C . ARG A 1 175 ? -6.733 -54.455 3.036 1.00 47.91 175 ARG A C 1
ATOM 1386 O O . ARG A 1 175 ? -7.523 -53.579 2.620 1.00 47.91 175 ARG A O 1
#

Foldseek 3Di:
DQLVDPVSVVVLVVQEQQAPVSCVVPQGHDYCQQVVHDHDPNVVSVVVVVVCSVPDPVVVVVVVVVVPFPDKDWQWALDDDPVRVVVSVVVVVVVCVVCVVVQKDKDWPQVLLPDPVSQVVVCVVVVHSTGTGTMMGIDHDDDGDDRGHDDPVVPDDPVPDPPPDPDDPDPPDDD